Protein AF-D6X7P9-F1 (afdb_monomer)

Secondary structure (DSSP, 8-state):
-EE-TT----TT-EEEEEEEEEEEEEEEEE-SSSEEEEEEEEEEEEEE-TTPPTT----EEEEEEEEEEPPPTTPPP--EEEEEEEEEEEEEEEEE---

Mean predicted aligned error: 4.42 Å

Structure (mmCIF, N/CA/C/O backbone):
data_AF-D6X7P9-F1
#
_entry.id   AF-D6X7P9-F1
#
loop_
_atom_site.group_PDB
_atom_site.id
_atom_site.type_symbol
_atom_site.label_atom_id
_atom_site.label_alt_id
_atom_site.label_comp_id
_atom_site.label_asym_id
_atom_site.label_entity_id
_atom_site.label_seq_id
_atom_site.pdbx_PDB_ins_code
_atom_site.Cartn_x
_atom_site.Cartn_y
_atom_site.Cartn_z
_atom_site.occupancy
_atom_site.B_iso_or_equiv
_atom_site.auth_seq_id
_atom_site.auth_comp_id
_atom_site.auth_asym_id
_atom_site.auth_atom_id
_atom_site.pdbx_PDB_model_num
ATOM 1 N N . THR A 1 1 ? -4.181 -4.318 -12.748 1.00 93.31 1 THR A N 1
ATOM 2 C CA . THR A 1 1 ? -4.628 -3.560 -11.565 1.00 93.31 1 THR A CA 1
ATOM 3 C C . THR A 1 1 ? -4.983 -4.533 -10.470 1.00 93.31 1 THR A C 1
ATOM 5 O O . THR A 1 1 ? -5.604 -5.541 -10.779 1.00 93.31 1 THR A O 1
ATOM 8 N N . LEU A 1 2 ? -4.571 -4.247 -9.240 1.00 96.06 2 LEU A N 1
ATOM 9 C CA . LEU A 1 2 ? -4.952 -4.957 -8.025 1.00 96.06 2 LEU A CA 1
ATOM 10 C C . LEU A 1 2 ? -5.892 -4.048 -7.227 1.00 96.06 2 LEU A C 1
ATOM 12 O O . LEU A 1 2 ? -5.461 -3.028 -6.696 1.00 96.06 2 LEU A O 1
ATOM 16 N N . ASP A 1 3 ? -7.175 -4.385 -7.190 1.00 96.56 3 ASP A N 1
ATOM 17 C CA . ASP A 1 3 ? -8.178 -3.595 -6.477 1.00 96.56 3 ASP A CA 1
ATOM 18 C C . ASP A 1 3 ? -8.494 -4.250 -5.128 1.00 96.56 3 ASP A C 1
ATOM 20 O O . ASP A 1 3 ? -9.040 -5.351 -5.081 1.00 96.56 3 ASP A O 1
ATOM 24 N N . LEU A 1 4 ? -8.099 -3.588 -4.040 1.00 96.12 4 LEU A N 1
ATOM 25 C CA . LEU A 1 4 ? -8.350 -3.990 -2.654 1.00 96.12 4 LEU A CA 1
ATOM 26 C C . LEU A 1 4 ? -9.306 -3.007 -1.961 1.00 96.12 4 LEU A C 1
ATOM 28 O O . LEU A 1 4 ? -9.401 -3.010 -0.738 1.00 96.12 4 LEU A O 1
ATOM 32 N N . SER A 1 5 ? -10.009 -2.153 -2.713 1.00 93.94 5 SER A N 1
ATOM 33 C CA . SER A 1 5 ? -10.904 -1.125 -2.158 1.00 93.94 5 SER A CA 1
ATOM 34 C C . SER A 1 5 ? -12.042 -1.694 -1.307 1.00 93.94 5 SER A C 1
ATOM 36 O O . SER A 1 5 ? -12.493 -1.039 -0.371 1.00 93.94 5 SER A O 1
ATOM 38 N N . THR A 1 6 ? -12.481 -2.914 -1.620 1.00 92.19 6 THR A N 1
ATOM 39 C CA . THR A 1 6 ? -13.571 -3.632 -0.940 1.00 92.19 6 THR A CA 1
ATOM 40 C C . THR A 1 6 ? -13.074 -4.697 0.036 1.00 92.19 6 THR A C 1
ATOM 42 O O . THR A 1 6 ? -13.878 -5.448 0.586 1.00 92.19 6 THR A O 1
ATOM 45 N N . LEU A 1 7 ? -11.755 -4.792 0.243 1.00 93.44 7 LEU A N 1
ATOM 46 C CA . LEU A 1 7 ? -11.180 -5.733 1.193 1.00 93.44 7 LEU A CA 1
ATOM 47 C C . LEU A 1 7 ? -11.474 -5.258 2.617 1.00 93.44 7 LEU A C 1
ATOM 49 O O . LEU A 1 7 ? -10.894 -4.276 3.079 1.00 93.44 7 LEU A O 1
ATOM 53 N N . ASP A 1 8 ? -12.333 -5.999 3.307 1.00 91.62 8 ASP A N 1
ATOM 54 C CA . ASP A 1 8 ? -12.584 -5.818 4.731 1.00 91.62 8 ASP A CA 1
ATOM 55 C C . ASP A 1 8 ? -11.472 -6.499 5.538 1.00 91.62 8 ASP A C 1
ATOM 57 O O . ASP A 1 8 ? -11.153 -7.674 5.322 1.00 91.62 8 ASP A O 1
ATOM 61 N N . VAL A 1 9 ? -10.842 -5.742 6.435 1.00 94.06 9 VAL A N 1
ATOM 62 C CA . VAL A 1 9 ? -9.837 -6.264 7.363 1.00 94.06 9 VAL A CA 1
ATOM 63 C C . VAL A 1 9 ? -10.342 -5.993 8.776 1.00 94.06 9 VAL A C 1
ATOM 65 O O . VAL A 1 9 ? -10.278 -4.841 9.217 1.00 94.06 9 VAL A O 1
ATOM 68 N N . PRO A 1 10 ? -10.818 -7.016 9.507 1.00 92.56 10 PRO A N 1
ATOM 69 C CA . PRO A 1 10 ? -11.391 -6.811 10.828 1.00 92.56 10 PRO A CA 1
ATOM 70 C C . PRO A 1 10 ? -10.403 -6.166 11.813 1.00 92.56 10 PRO A C 1
ATOM 72 O O . PRO A 1 10 ? -9.189 -6.403 11.732 1.00 92.56 10 PRO A O 1
ATOM 75 N N . PRO A 1 11 ? -10.885 -5.362 12.778 1.00 92.19 11 PRO A N 1
ATOM 76 C CA . PRO A 1 11 ? -10.036 -4.778 13.808 1.00 92.19 11 PRO A CA 1
ATOM 77 C C . PRO A 1 11 ? -9.226 -5.843 14.557 1.00 92.19 11 PRO A C 1
ATOM 79 O O . PRO A 1 11 ? -9.773 -6.816 15.067 1.00 92.19 11 PRO A O 1
ATOM 82 N N . GLY A 1 12 ? -7.912 -5.637 14.652 1.00 93.44 12 GLY A N 1
ATOM 83 C CA . GLY A 1 12 ? -6.993 -6.578 15.304 1.00 93.44 12 GLY A CA 1
ATOM 84 C C . GLY A 1 12 ? -6.492 -7.715 14.408 1.00 93.44 12 GLY A C 1
ATOM 85 O O . GLY A 1 12 ? -5.575 -8.428 14.814 1.00 93.44 12 GLY A O 1
ATOM 86 N N . GLU A 1 13 ? -7.017 -7.853 13.190 1.00 95.88 13 GLU A N 1
ATOM 87 C CA . GLU A 1 13 ? -6.552 -8.842 12.218 1.00 95.88 13 GLU A CA 1
ATOM 88 C C . GLU A 1 13 ? -5.537 -8.266 11.226 1.00 95.88 13 GLU A C 1
ATOM 90 O O . GLU A 1 13 ? -5.383 -7.048 11.065 1.00 95.88 13 GLU A O 1
ATOM 95 N N . ALA A 1 14 ? -4.821 -9.174 10.556 1.00 96.31 14 ALA A N 1
ATOM 96 C CA . ALA A 1 14 ? -3.898 -8.833 9.489 1.00 96.31 14 ALA A CA 1
ATOM 97 C C . ALA A 1 14 ? -4.088 -9.737 8.268 1.00 96.31 14 ALA A C 1
ATOM 99 O O . ALA A 1 14 ? -4.043 -10.961 8.380 1.00 96.31 14 ALA A O 1
ATOM 100 N N . VAL A 1 15 ? -4.224 -9.125 7.092 1.00 97.25 15 VAL A N 1
ATOM 101 C CA . VAL A 1 15 ? -4.300 -9.820 5.799 1.00 97.25 15 VAL A CA 1
ATOM 102 C C . VAL A 1 15 ? -3.021 -9.549 5.022 1.00 97.25 15 VAL A C 1
ATOM 104 O O . VAL A 1 15 ? -2.541 -8.420 4.997 1.00 97.25 15 VAL A O 1
ATOM 107 N N . SER A 1 16 ? -2.452 -10.581 4.399 1.00 97.62 16 SER A N 1
ATOM 108 C CA . SER A 1 16 ? -1.235 -10.459 3.589 1.00 97.62 16 SER A CA 1
ATOM 109 C C . SER A 1 16 ? -1.533 -10.683 2.112 1.00 97.62 16 SER A C 1
ATOM 111 O O . SER A 1 16 ? -2.102 -11.709 1.748 1.00 97.62 16 SER A O 1
ATOM 113 N N . THR A 1 17 ? -1.087 -9.755 1.268 1.00 97.19 17 THR A N 1
ATOM 114 C CA . THR A 1 17 ? -1.276 -9.790 -0.185 1.00 97.19 17 THR A CA 1
ATOM 115 C C . THR A 1 17 ? 0.055 -9.551 -0.886 1.00 97.19 17 THR A C 1
ATOM 117 O O . THR A 1 17 ? 0.805 -8.645 -0.521 1.00 97.19 17 THR A O 1
ATOM 120 N N . ARG A 1 18 ? 0.338 -10.349 -1.920 1.00 97.31 18 ARG A N 1
ATOM 121 C CA . ARG A 1 18 ? 1.519 -10.200 -2.777 1.00 97.31 18 ARG A CA 1
ATOM 122 C C . ARG A 1 18 ? 1.099 -10.096 -4.238 1.00 97.31 18 ARG A C 1
ATOM 124 O O . ARG A 1 18 ? 0.241 -10.859 -4.678 1.00 97.31 18 ARG A O 1
ATOM 131 N N . ALA A 1 19 ? 1.726 -9.189 -4.979 1.00 96.62 19 ALA A N 1
ATOM 132 C CA . ALA A 1 19 ? 1.590 -9.089 -6.426 1.00 96.62 19 ALA A CA 1
ATOM 133 C C . ALA A 1 19 ? 2.953 -8.854 -7.080 1.00 96.62 19 ALA A C 1
ATOM 135 O O . ALA A 1 19 ? 3.732 -8.025 -6.616 1.00 96.62 19 ALA A O 1
ATOM 136 N N . GLU A 1 20 ? 3.207 -9.571 -8.171 1.00 96.00 20 GLU A N 1
ATOM 137 C CA . GLU A 1 20 ? 4.474 -9.543 -8.894 1.00 96.00 20 GLU A CA 1
ATOM 138 C C . GLU A 1 20 ? 4.204 -9.435 -10.397 1.00 96.00 20 GLU A C 1
ATOM 140 O O . GLU A 1 20 ? 3.361 -10.161 -10.933 1.00 96.00 20 GLU A O 1
ATOM 145 N N . ILE A 1 21 ? 4.900 -8.524 -11.079 1.00 95.62 21 ILE A N 1
ATOM 146 C CA . ILE A 1 21 ? 4.884 -8.423 -12.543 1.00 95.62 21 ILE A CA 1
ATOM 147 C C . ILE A 1 21 ? 6.304 -8.257 -13.096 1.00 95.62 21 ILE A C 1
ATOM 149 O O . ILE A 1 21 ? 7.128 -7.526 -12.554 1.00 95.62 21 ILE A O 1
ATOM 153 N N . GLY A 1 22 ? 6.594 -8.906 -14.226 1.00 93.44 22 GLY A N 1
ATOM 154 C CA . GLY A 1 22 ? 7.918 -8.813 -14.853 1.00 93.44 22 GLY A CA 1
ATOM 155 C C . GLY A 1 22 ? 8.185 -7.444 -15.485 1.00 93.44 22 GLY A C 1
ATOM 156 O O . GLY A 1 22 ? 9.244 -6.855 -15.281 1.00 93.44 22 GLY A O 1
ATOM 157 N N . ALA A 1 23 ? 7.216 -6.916 -16.235 1.00 94.19 23 ALA A N 1
ATOM 158 C CA . ALA A 1 23 ? 7.314 -5.595 -16.840 1.00 94.19 23 ALA A CA 1
ATOM 159 C C . ALA A 1 23 ? 5.941 -4.932 -16.999 1.00 94.19 23 ALA A C 1
ATOM 161 O O . ALA A 1 23 ? 4.942 -5.612 -17.242 1.00 94.19 23 ALA A O 1
ATOM 162 N N . GLY A 1 24 ? 5.905 -3.602 -16.909 1.00 93.88 24 GLY A N 1
ATOM 163 C CA . GLY A 1 24 ? 4.712 -2.792 -17.156 1.00 93.88 24 GLY A CA 1
ATOM 164 C C . GLY A 1 24 ? 4.291 -1.950 -15.956 1.00 93.88 24 GLY A C 1
ATOM 165 O O . GLY A 1 24 ? 5.121 -1.469 -15.190 1.00 93.88 24 GLY A O 1
ATOM 166 N N . GLN A 1 25 ? 2.984 -1.729 -15.820 1.00 94.88 25 GLN A N 1
ATOM 167 C CA . GLN A 1 25 ? 2.429 -0.869 -14.779 1.00 94.88 25 GLN A CA 1
ATOM 168 C C . GLN A 1 25 ? 1.550 -1.665 -13.814 1.00 94.88 25 GLN A C 1
ATOM 170 O O . GLN A 1 25 ? 0.533 -2.241 -14.212 1.00 94.88 25 GLN A O 1
ATOM 175 N N . LEU A 1 26 ? 1.900 -1.624 -12.529 1.00 95.94 26 LEU A N 1
ATOM 176 C CA . LEU A 1 26 ? 1.084 -2.153 -11.446 1.00 95.94 26 LEU A CA 1
ATOM 177 C C . LEU A 1 26 ? 0.332 -1.014 -10.759 1.00 95.94 26 LEU A C 1
ATOM 179 O O . LEU A 1 26 ? 0.914 -0.218 -10.030 1.00 95.94 26 LEU A O 1
ATOM 183 N N . LYS A 1 27 ? -0.981 -0.954 -10.986 1.00 96.19 27 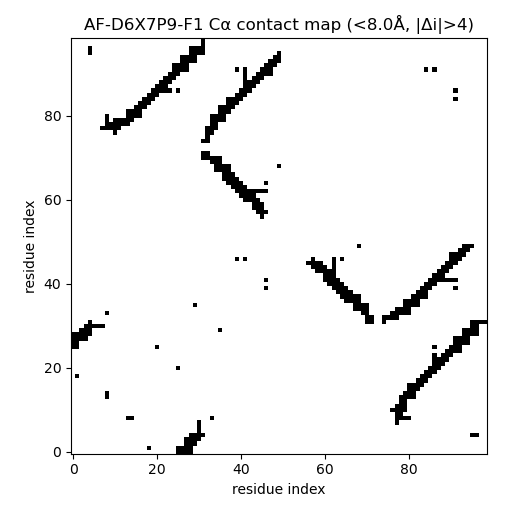LYS A N 1
ATOM 184 C CA . LYS A 1 27 ? -1.891 -0.062 -10.257 1.00 96.19 27 LYS A CA 1
ATOM 185 C C . LYS A 1 27 ? -2.522 -0.807 -9.093 1.00 96.19 27 LYS A C 1
ATOM 187 O O . LYS A 1 27 ? -3.075 -1.887 -9.323 1.00 96.19 27 LYS A O 1
ATOM 192 N N . VAL A 1 28 ? -2.477 -0.227 -7.901 1.00 96.88 28 VAL A N 1
ATOM 193 C CA . VAL A 1 28 ? -3.056 -0.790 -6.680 1.00 96.88 28 VAL A CA 1
ATOM 194 C C . VAL A 1 28 ? -3.997 0.211 -6.031 1.00 96.88 28 VAL A C 1
ATOM 196 O O . VAL A 1 28 ? -3.614 1.358 -5.816 1.00 96.88 28 VAL A O 1
ATOM 199 N N . VAL A 1 29 ? -5.203 -0.237 -5.688 1.00 96.69 29 VAL A N 1
ATOM 200 C CA . VAL A 1 29 ? -6.174 0.551 -4.920 1.00 96.69 29 VAL A CA 1
ATOM 201 C C . VAL A 1 29 ? -6.284 -0.050 -3.526 1.00 96.69 29 VAL A C 1
ATOM 203 O O . VAL A 1 29 ? -6.678 -1.203 -3.383 1.00 96.69 29 VAL A O 1
ATOM 206 N N . LEU A 1 30 ? -5.893 0.708 -2.504 1.00 95.19 30 LEU A N 1
ATOM 207 C CA . LEU A 1 30 ? -5.899 0.272 -1.107 1.00 95.19 30 LEU A CA 1
ATOM 208 C C . LEU A 1 30 ? -7.300 0.345 -0.477 1.00 95.19 30 LEU A C 1
ATOM 210 O O . LEU A 1 30 ? -8.093 1.206 -0.883 1.00 95.19 30 LEU A O 1
ATOM 214 N N . PRO A 1 31 ? -7.558 -0.454 0.580 1.00 93.88 31 PRO A N 1
ATOM 215 C CA . PRO A 1 31 ? -8.727 -0.272 1.431 1.00 93.88 31 PRO A CA 1
ATOM 216 C C . PRO A 1 31 ? -8.766 1.144 2.017 1.00 93.88 31 PRO A C 1
ATOM 218 O O . PRO A 1 31 ? -7.724 1.759 2.297 1.00 93.88 31 PRO A O 1
ATOM 221 N N . LYS A 1 32 ? -9.983 1.658 2.202 1.00 91.25 32 LYS A N 1
ATOM 222 C CA . LYS A 1 32 ? -10.240 3.032 2.658 1.00 91.25 32 LYS A CA 1
ATOM 223 C C . LYS A 1 32 ? -9.798 3.280 4.106 1.00 91.25 32 LYS A C 1
ATOM 225 O O . LYS A 1 32 ? -9.327 4.367 4.423 1.00 91.25 32 LYS A O 1
ATOM 230 N N . ASP A 1 33 ? -9.933 2.275 4.960 1.00 91.38 33 ASP A N 1
ATOM 231 C CA . ASP A 1 33 ? -9.938 2.344 6.427 1.00 91.38 33 ASP A CA 1
ATOM 232 C C . ASP A 1 33 ? -8.836 1.502 7.082 1.00 91.38 33 ASP A C 1
ATOM 234 O O . ASP A 1 33 ? -8.439 1.767 8.217 1.00 91.38 33 ASP A O 1
ATOM 238 N N . ALA A 1 34 ? -8.279 0.525 6.364 1.00 94.31 34 ALA A N 1
ATOM 239 C CA . ALA A 1 34 ? -7.192 -0.298 6.878 1.00 94.31 34 ALA A CA 1
ATOM 240 C C . ALA A 1 34 ? -5.852 0.456 6.964 1.00 94.31 34 ALA A C 1
ATOM 242 O O . ALA A 1 34 ? -5.464 1.247 6.088 1.00 94.31 34 ALA A O 1
ATOM 243 N N . THR A 1 35 ? -5.079 0.119 8.000 1.00 95.38 35 THR A N 1
ATOM 244 C CA . THR A 1 35 ? -3.651 0.458 8.056 1.00 95.38 35 THR A CA 1
ATOM 245 C C . THR A 1 35 ? -2.908 -0.404 7.046 1.00 95.38 35 THR A C 1
ATOM 247 O O . THR A 1 35 ? -3.041 -1.624 7.072 1.00 95.38 35 THR A O 1
ATOM 250 N N . VAL A 1 36 ? -2.090 0.194 6.178 1.00 96.38 36 VAL A N 1
ATOM 251 C CA . VAL A 1 36 ? -1.338 -0.571 5.172 1.00 96.38 36 VAL A CA 1
ATOM 252 C C . VAL A 1 36 ? 0.148 -0.550 5.488 1.00 96.38 36 VAL A C 1
ATOM 254 O O . VAL A 1 36 ? 0.758 0.513 5.559 1.00 96.38 36 VAL A O 1
ATOM 257 N N . LYS A 1 37 ? 0.744 -1.729 5.656 1.00 96.94 37 LYS A N 1
ATOM 258 C CA . LYS A 1 37 ? 2.193 -1.934 5.674 1.00 96.94 37 LYS A CA 1
ATOM 259 C C . LYS A 1 37 ? 2.625 -2.315 4.265 1.00 96.94 37 LYS A C 1
ATOM 261 O O . LYS A 1 37 ? 2.400 -3.446 3.844 1.00 96.94 37 LYS A O 1
ATOM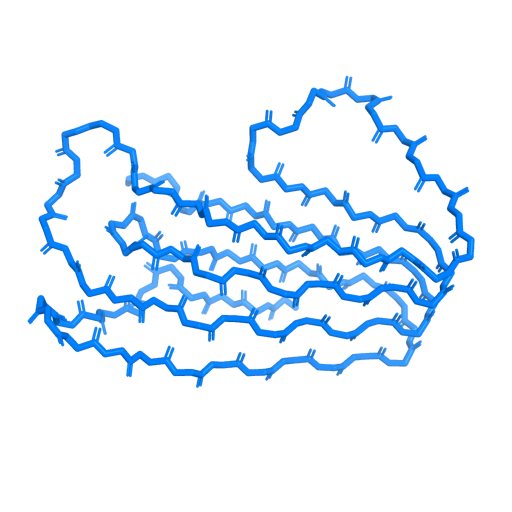 266 N N . LEU A 1 38 ? 3.188 -1.354 3.544 1.00 96.56 38 LEU A N 1
ATOM 267 C CA . LEU A 1 38 ? 3.604 -1.501 2.159 1.00 96.56 38 LEU A CA 1
ATOM 268 C C . LEU A 1 38 ? 5.103 -1.778 2.064 1.00 96.56 38 LEU A C 1
ATOM 270 O O . LEU A 1 38 ? 5.908 -1.079 2.682 1.00 96.56 38 LEU A O 1
ATOM 274 N N . ASP A 1 39 ? 5.434 -2.760 1.238 1.00 95.38 39 ASP A N 1
ATOM 275 C CA . ASP A 1 39 ? 6.771 -3.121 0.787 1.00 95.38 39 ASP A CA 1
ATOM 276 C C . ASP A 1 39 ? 6.745 -3.179 -0.748 1.00 95.38 39 ASP A C 1
ATOM 278 O O . ASP A 1 39 ? 6.125 -4.076 -1.322 1.00 95.38 39 ASP A O 1
ATOM 282 N N . ALA A 1 40 ? 7.303 -2.167 -1.412 1.00 94.00 40 ALA A N 1
ATOM 283 C CA . ALA A 1 40 ? 7.303 -2.057 -2.868 1.00 94.00 40 ALA A CA 1
ATOM 284 C C . ALA A 1 40 ? 8.732 -2.082 -3.416 1.00 94.00 40 ALA A C 1
ATOM 286 O O . ALA A 1 40 ? 9.541 -1.226 -3.060 1.00 94.00 40 ALA A O 1
ATOM 287 N N . GLU A 1 41 ? 8.997 -3.027 -4.315 1.00 91.88 41 GLU A N 1
ATOM 288 C CA . GLU A 1 41 ? 10.265 -3.194 -5.015 1.00 91.88 41 GLU A CA 1
ATOM 289 C C . GLU A 1 41 ? 10.068 -2.982 -6.520 1.00 91.88 41 GLU A C 1
ATOM 291 O O . GLU A 1 41 ? 9.187 -3.584 -7.145 1.00 91.88 41 GLU A O 1
ATOM 296 N N . VAL A 1 42 ? 10.901 -2.124 -7.110 1.00 91.94 42 VAL A N 1
ATOM 297 C CA . VAL A 1 42 ? 10.981 -1.933 -8.559 1.00 91.94 42 VAL A CA 1
ATOM 298 C C . VAL A 1 42 ? 12.427 -2.077 -9.011 1.00 91.94 42 VAL A C 1
ATOM 300 O O . VAL A 1 42 ? 13.295 -1.308 -8.602 1.00 91.94 42 VAL A O 1
ATOM 303 N N . GLY A 1 43 ? 12.691 -3.049 -9.886 1.00 89.38 43 GLY A N 1
ATOM 304 C CA . GLY A 1 43 ? 14.033 -3.306 -10.406 1.00 89.38 43 GLY A CA 1
ATOM 305 C C . GLY A 1 43 ? 14.574 -2.123 -11.207 1.00 89.38 43 GLY A C 1
ATOM 306 O O . GLY A 1 43 ? 15.677 -1.654 -10.943 1.00 89.38 43 GLY A O 1
ATOM 307 N N . VAL A 1 44 ? 13.796 -1.605 -12.159 1.00 90.25 44 VAL A N 1
ATOM 308 C CA . VAL A 1 44 ? 14.082 -0.341 -12.856 1.00 90.25 44 VAL A CA 1
ATOM 309 C C . VAL A 1 44 ? 12.786 0.421 -13.094 1.00 90.25 44 VAL A C 1
ATOM 311 O O . VAL A 1 44 ? 11.901 -0.071 -13.799 1.00 90.25 44 VAL A O 1
ATOM 314 N N . GLY A 1 45 ? 12.699 1.640 -12.561 1.00 89.06 45 GLY A N 1
ATOM 315 C CA . GLY A 1 45 ? 11.581 2.541 -12.821 1.00 89.06 45 GLY A CA 1
ATOM 316 C C . GLY A 1 45 ? 11.173 3.362 -11.606 1.00 89.06 45 GLY A C 1
ATOM 317 O O . GLY A 1 45 ? 12.044 3.889 -10.924 1.00 89.06 45 GLY A O 1
ATOM 318 N N . ASP A 1 46 ? 9.867 3.510 -11.383 1.00 87.31 46 ASP A N 1
ATOM 319 C CA . ASP A 1 46 ? 9.300 4.518 -10.474 1.00 87.31 46 ASP A CA 1
ATOM 320 C C . ASP A 1 46 ? 8.217 3.938 -9.545 1.00 87.31 46 ASP A C 1
ATOM 322 O O . ASP A 1 46 ? 7.455 3.038 -9.925 1.00 87.31 46 ASP A O 1
ATOM 326 N N . VAL A 1 47 ? 8.131 4.473 -8.324 1.00 87.25 47 VAL A N 1
ATOM 327 C CA . VAL A 1 47 ? 7.139 4.091 -7.306 1.00 87.25 47 VAL A CA 1
ATOM 328 C C . VAL A 1 47 ? 6.409 5.338 -6.835 1.00 87.25 47 VAL A C 1
ATOM 330 O O . VAL A 1 47 ? 7.023 6.220 -6.246 1.00 87.25 47 VAL A O 1
ATOM 333 N N . ARG A 1 48 ? 5.085 5.370 -7.020 1.00 89.31 48 ARG A N 1
ATOM 334 C CA . ARG A 1 48 ? 4.224 6.461 -6.542 1.00 89.31 48 ARG A CA 1
ATOM 335 C C . ARG A 1 48 ? 3.293 5.989 -5.441 1.00 89.31 48 ARG A C 1
ATOM 337 O O . ARG A 1 48 ? 2.489 5.081 -5.669 1.00 89.31 48 ARG A O 1
ATOM 344 N N . LEU A 1 49 ? 3.384 6.615 -4.271 1.00 89.06 49 LEU A N 1
ATOM 345 C CA . LEU A 1 49 ? 2.588 6.290 -3.092 1.00 89.06 49 LEU A CA 1
ATOM 346 C C . LEU A 1 49 ? 1.573 7.394 -2.756 1.00 89.06 49 LEU A C 1
ATOM 348 O O . LEU A 1 49 ? 1.749 8.557 -3.130 1.00 89.06 49 LEU A O 1
ATOM 352 N N . PRO A 1 50 ? 0.506 7.069 -2.001 1.00 85.62 50 PRO A N 1
ATOM 353 C CA . PRO A 1 50 ? -0.428 8.073 -1.521 1.00 85.62 50 PRO A CA 1
ATOM 354 C C . PRO A 1 50 ? 0.283 9.100 -0.635 1.00 85.62 50 PRO A C 1
ATOM 356 O O . PRO A 1 50 ? 0.902 8.741 0.367 1.00 85.62 50 PRO A O 1
ATOM 359 N N . GLY A 1 51 ? 0.134 10.379 -0.977 1.00 81.69 51 GLY A N 1
ATOM 360 C CA . GLY A 1 51 ? 0.738 11.489 -0.238 1.00 81.69 51 GLY A CA 1
ATOM 361 C C . GLY A 1 51 ? 2.126 11.905 -0.728 1.00 81.69 51 GLY A C 1
ATOM 362 O O . GLY A 1 51 ? 2.645 12.895 -0.215 1.00 81.69 51 GLY A O 1
ATOM 363 N N . ASP A 1 52 ? 2.701 11.216 -1.719 1.00 82.19 52 ASP A N 1
ATOM 364 C CA . ASP A 1 52 ? 3.899 11.706 -2.403 1.00 82.19 52 ASP A CA 1
ATOM 365 C C . ASP A 1 52 ? 3.579 12.991 -3.183 1.00 82.19 52 ASP A C 1
ATOM 367 O O . ASP A 1 52 ? 2.473 13.182 -3.705 1.00 82.19 52 ASP A O 1
ATOM 371 N N . THR A 1 53 ? 4.549 13.903 -3.254 1.00 71.50 53 THR A N 1
ATOM 372 C CA . THR A 1 53 ? 4.397 15.147 -4.011 1.00 71.50 53 THR A CA 1
ATOM 373 C C . THR A 1 53 ? 4.274 14.859 -5.509 1.00 71.50 53 THR A C 1
ATOM 375 O O . THR A 1 53 ? 5.074 14.094 -6.052 1.00 71.50 53 THR A O 1
ATOM 378 N N . PRO A 1 54 ? 3.318 15.490 -6.219 1.00 61.38 54 PRO A N 1
ATOM 379 C CA . PRO A 1 54 ? 3.251 15.372 -7.670 1.00 61.38 54 PRO A CA 1
ATOM 380 C C . PRO A 1 54 ? 4.573 15.859 -8.286 1.00 61.38 54 PRO A C 1
ATOM 382 O O . PRO A 1 54 ? 5.077 16.910 -7.898 1.00 61.38 54 PRO A O 1
ATOM 385 N N . ASN A 1 55 ? 5.111 15.093 -9.243 1.00 58.88 55 ASN A N 1
ATOM 386 C CA . ASN A 1 55 ? 6.436 15.246 -9.872 1.00 58.88 55 ASN A CA 1
ATOM 387 C C . ASN A 1 55 ? 7.671 14.822 -9.051 1.00 58.88 55 ASN A C 1
ATOM 389 O O . ASN A 1 55 ? 8.785 15.111 -9.487 1.00 58.88 55 ASN A O 1
ATOM 393 N N . ASP A 1 56 ? 7.523 14.082 -7.950 1.00 62.38 56 ASP A N 1
ATOM 394 C CA . ASP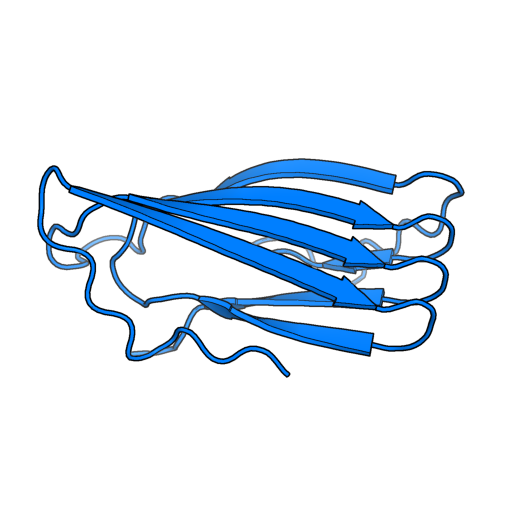 A 1 56 ? 8.654 13.331 -7.379 1.00 62.38 56 ASP A CA 1
ATOM 395 C C . ASP A 1 56 ? 8.928 12.090 -8.249 1.00 62.38 56 ASP A C 1
ATOM 397 O O . ASP A 1 56 ? 8.468 10.991 -7.960 1.00 62.38 56 ASP A O 1
ATOM 401 N N . ILE A 1 57 ? 9.547 12.305 -9.415 1.00 60.91 57 ILE A N 1
ATOM 402 C CA . ILE A 1 57 ? 9.941 11.235 -10.337 1.00 60.91 57 ILE A CA 1
ATOM 403 C C . ILE A 1 57 ? 11.350 10.803 -9.948 1.00 60.91 57 ILE A C 1
ATOM 405 O O . ILE A 1 57 ? 12.327 11.460 -10.310 1.00 60.91 57 ILE A O 1
ATOM 409 N N . ASP A 1 58 ? 11.438 9.688 -9.233 1.00 63.72 58 ASP A N 1
ATOM 410 C CA . ASP A 1 58 ? 12.700 9.103 -8.794 1.00 63.72 58 ASP A CA 1
ATOM 411 C C . ASP A 1 58 ? 12.935 7.805 -9.572 1.00 63.72 58 ASP A C 1
ATOM 413 O O . ASP A 1 58 ? 12.609 6.701 -9.129 1.00 63.72 58 ASP A O 1
ATOM 417 N N . VAL A 1 59 ? 13.428 7.955 -10.806 1.00 69.12 59 VAL A N 1
ATOM 418 C CA . VAL A 1 59 ? 13.743 6.817 -11.674 1.00 69.12 59 VAL A CA 1
ATOM 419 C C . VAL A 1 59 ? 15.144 6.332 -1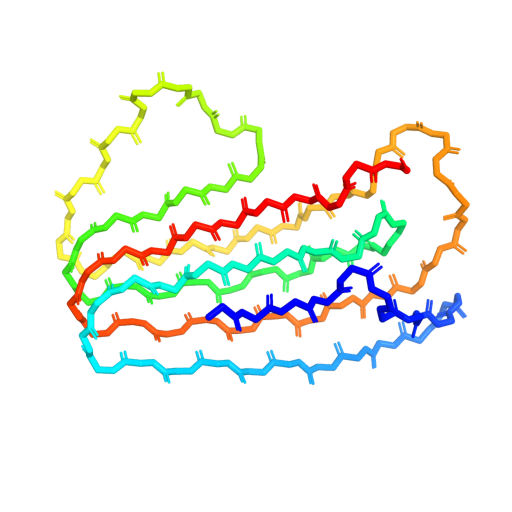1.345 1.00 69.12 59 VAL A C 1
ATOM 421 O O . VAL A 1 59 ? 16.138 6.954 -11.724 1.00 69.12 59 VAL A O 1
ATOM 424 N N . GLY A 1 60 ? 15.208 5.187 -10.675 1.00 69.50 60 GLY A N 1
ATOM 425 C CA . GLY A 1 60 ? 16.455 4.570 -10.249 1.00 69.50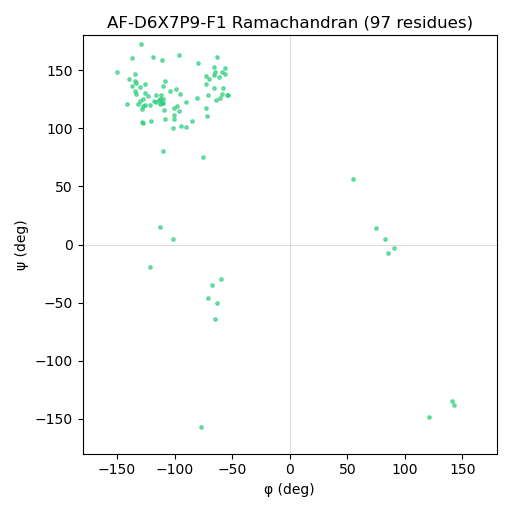 60 GLY A CA 1
ATOM 426 C C . GLY A 1 60 ? 16.474 3.061 -10.491 1.00 69.50 60 GLY A C 1
ATOM 427 O O . GLY A 1 60 ? 15.423 2.436 -10.667 1.00 69.50 60 GLY A O 1
ATOM 428 N N . PRO A 1 61 ? 17.670 2.453 -10.528 1.00 75.44 61 PRO A N 1
ATOM 429 C CA . PRO A 1 61 ? 17.797 1.016 -10.351 1.00 75.44 61 PRO A CA 1
ATOM 430 C C . PRO A 1 61 ? 17.489 0.639 -8.892 1.00 75.44 61 PRO A C 1
ATOM 432 O O . PRO A 1 61 ? 17.904 1.341 -7.974 1.00 75.44 61 PRO A O 1
ATOM 435 N N . SER A 1 62 ? 16.823 -0.498 -8.688 1.00 76.06 62 SER A N 1
ATOM 436 C CA . SER A 1 62 ? 16.559 -1.109 -7.378 1.00 76.06 62 SER A CA 1
ATOM 437 C C . SER A 1 62 ? 15.858 -0.176 -6.382 1.00 76.06 62 SER A C 1
ATOM 439 O O . SER A 1 62 ? 16.347 0.044 -5.274 1.00 76.06 62 SER A O 1
ATOM 441 N N . GLN A 1 63 ? 14.701 0.362 -6.763 1.00 80.94 63 GLN A N 1
ATOM 442 C CA . GLN A 1 63 ? 13.868 1.153 -5.859 1.00 80.94 63 GLN A CA 1
ATOM 443 C C . GLN A 1 63 ? 13.199 0.234 -4.819 1.00 80.94 63 GLN A C 1
ATOM 445 O O . GLN A 1 63 ? 12.386 -0.613 -5.181 1.00 80.94 63 GLN A O 1
ATOM 450 N N . ASP A 1 64 ? 13.503 0.433 -3.532 1.00 84.88 64 ASP A N 1
ATOM 451 C CA . ASP A 1 64 ? 12.816 -0.184 -2.381 1.00 84.88 64 ASP A CA 1
ATOM 452 C C . ASP A 1 64 ? 12.088 0.913 -1.592 1.00 84.88 64 ASP A C 1
ATOM 454 O O . ASP A 1 64 ? 12.683 1.913 -1.172 1.00 84.88 64 ASP A O 1
ATOM 458 N N . ARG A 1 65 ? 10.776 0.749 -1.402 1.00 86.69 65 ARG A N 1
ATOM 459 C CA . ARG A 1 65 ? 9.951 1.650 -0.592 1.00 86.69 65 ARG A CA 1
ATOM 460 C C . ARG A 1 65 ? 9.151 0.857 0.430 1.00 86.69 65 ARG A C 1
ATOM 462 O O . ARG A 1 65 ? 8.108 0.279 0.125 1.00 86.69 65 ARG A O 1
ATOM 469 N N . ARG A 1 66 ? 9.588 0.946 1.687 1.00 91.75 66 ARG A N 1
ATOM 470 C CA . ARG A 1 66 ? 8.837 0.480 2.857 1.00 91.75 66 ARG A CA 1
ATOM 471 C C . ARG A 1 66 ? 8.153 1.634 3.579 1.00 91.75 66 ARG A C 1
ATOM 473 O O . ARG A 1 66 ? 8.806 2.545 4.089 1.00 91.75 66 ARG A O 1
ATOM 480 N N . ARG A 1 67 ? 6.820 1.603 3.630 1.00 91.19 67 ARG A N 1
ATOM 481 C CA . ARG A 1 67 ? 5.990 2.644 4.259 1.00 91.19 67 ARG A CA 1
ATOM 482 C C . ARG A 1 67 ? 4.830 2.026 5.026 1.00 91.19 67 ARG A C 1
ATOM 484 O O . ARG A 1 67 ? 4.186 1.091 4.563 1.00 91.19 67 ARG A O 1
ATOM 491 N N . THR A 1 68 ? 4.509 2.623 6.168 1.00 94.44 68 THR A N 1
ATOM 492 C CA . THR A 1 68 ? 3.221 2.408 6.832 1.00 94.44 68 THR A CA 1
ATOM 493 C C . THR A 1 68 ? 2.299 3.559 6.457 1.00 94.44 68 THR A C 1
ATOM 495 O O . THR A 1 68 ? 2.610 4.713 6.746 1.00 94.44 68 THR A O 1
ATOM 498 N N . LEU A 1 69 ? 1.180 3.247 5.812 1.00 92.31 69 LEU A N 1
ATOM 499 C CA . LEU A 1 69 ? 0.170 4.203 5.378 1.00 92.31 69 LEU A CA 1
ATOM 500 C C . LEU A 1 69 ? -1.004 4.149 6.373 1.00 92.31 69 LEU A C 1
ATOM 502 O O . LEU A 1 69 ? -1.824 3.223 6.292 1.00 92.31 69 LEU A O 1
ATOM 506 N N . PRO A 1 70 ? -1.102 5.097 7.326 1.00 92.06 70 PRO A N 1
ATOM 507 C CA . PRO A 1 70 ? -2.227 5.144 8.260 1.00 92.06 70 PRO A CA 1
ATOM 508 C C . PRO A 1 70 ? -3.517 5.443 7.496 1.00 92.06 70 PRO A C 1
ATOM 510 O O . PRO A 1 70 ? -3.436 6.070 6.436 1.00 92.06 70 PRO A O 1
ATOM 513 N N . PRO A 1 71 ? -4.694 5.019 7.974 1.00 91.12 71 PRO A N 1
ATOM 514 C CA . PRO A 1 71 ? -5.947 5.391 7.334 1.00 91.12 71 PRO A CA 1
ATOM 515 C C . PRO A 1 71 ? -6.188 6.911 7.385 1.00 91.12 71 PRO A C 1
ATOM 517 O O . PRO A 1 71 ? -5.555 7.611 8.184 1.00 91.12 71 PRO A O 1
ATOM 520 N N . PRO A 1 72 ? -7.073 7.449 6.528 1.00 87.81 72 PRO A N 1
ATOM 521 C CA . PRO A 1 72 ? -7.473 8.851 6.577 1.00 87.81 72 PRO A CA 1
ATOM 522 C C . PRO A 1 72 ? -8.026 9.241 7.955 1.00 87.81 72 PRO A C 1
ATOM 524 O O . PRO A 1 72 ? -8.611 8.421 8.664 1.00 87.81 72 PRO A O 1
ATOM 527 N N . ALA A 1 73 ? -7.878 10.514 8.326 1.00 85.75 73 ALA A N 1
ATOM 528 C CA . ALA A 1 73 ? -8.442 11.022 9.573 1.00 85.75 73 ALA A CA 1
ATOM 529 C C . ALA A 1 73 ? -9.970 10.832 9.595 1.00 85.75 73 ALA A C 1
ATOM 531 O O . ALA A 1 73 ? -10.656 11.214 8.649 1.00 85.75 73 ALA A O 1
ATOM 532 N N . GLY A 1 74 ? -10.491 10.254 10.680 1.00 84.62 74 GLY A N 1
ATOM 533 C CA . GLY A 1 74 ? -11.923 9.980 10.838 1.00 84.62 74 GLY A CA 1
ATOM 534 C C . GLY A 1 74 ? -12.419 8.687 10.183 1.00 84.62 74 GLY A C 1
ATOM 535 O O . GLY A 1 74 ? -13.620 8.441 10.216 1.00 84.62 74 GLY A O 1
ATOM 536 N N . ALA A 1 75 ? -11.532 7.863 9.612 1.00 86.00 75 ALA A N 1
ATOM 537 C CA . ALA A 1 75 ? -11.894 6.527 9.150 1.00 86.00 75 ALA A CA 1
ATOM 538 C C . ALA A 1 75 ? -12.314 5.618 10.316 1.00 86.00 75 ALA A C 1
ATOM 540 O O . ALA A 1 75 ? -11.801 5.736 11.435 1.00 86.00 75 ALA A O 1
ATOM 541 N N . GLU A 1 76 ? -13.232 4.695 10.033 1.00 86.06 76 GLU A N 1
ATOM 542 C CA . GLU A 1 76 ? -13.604 3.643 10.975 1.00 86.06 76 GLU A CA 1
ATOM 543 C C . GLU A 1 76 ? -12.384 2.760 11.289 1.00 86.06 76 GLU A C 1
ATOM 545 O O . GLU A 1 76 ? -11.533 2.542 10.423 1.00 86.06 76 GLU A O 1
ATOM 550 N N . PR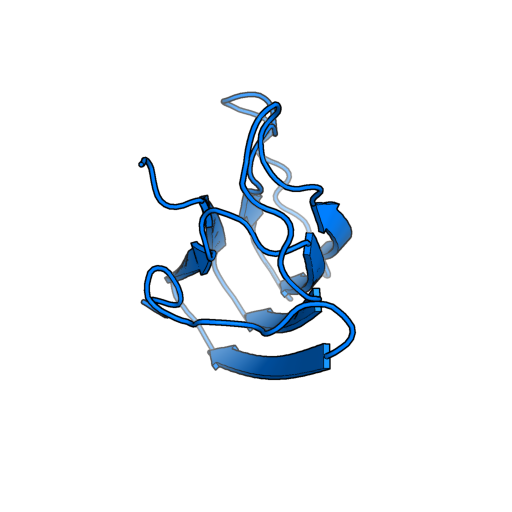O A 1 77 ? -12.243 2.274 12.533 1.00 79.00 77 PRO A N 1
ATOM 551 C CA . PRO A 1 77 ? -11.135 1.401 12.885 1.00 79.00 77 PRO A CA 1
ATOM 552 C C . PRO A 1 77 ? -11.226 0.081 12.110 1.00 79.00 77 PRO A C 1
ATOM 554 O O . PRO A 1 77 ? -12.213 -0.638 12.225 1.00 79.00 77 PRO A O 1
ATOM 557 N N . ALA A 1 78 ? -10.159 -0.253 11.386 1.00 91.25 78 ALA A N 1
ATOM 558 C CA . ALA A 1 78 ? -9.964 -1.525 10.695 1.00 91.25 78 ALA A CA 1
ATOM 559 C C . ALA A 1 78 ? -8.591 -2.128 11.044 1.00 91.25 78 ALA A C 1
ATOM 561 O O . ALA A 1 78 ? -7.768 -1.520 11.738 1.00 91.25 78 ALA A O 1
ATOM 562 N N . GLY A 1 79 ? -8.351 -3.357 10.595 1.00 95.38 79 GLY A N 1
ATOM 563 C CA . GLY A 1 79 ? -7.105 -4.085 10.809 1.00 95.38 79 GLY A CA 1
ATOM 564 C C . GLY A 1 79 ? -5.955 -3.631 9.905 1.00 95.38 79 GLY A C 1
ATOM 565 O O . GLY A 1 79 ? -5.892 -2.495 9.423 1.00 95.38 79 GLY A O 1
ATOM 566 N N . THR A 1 80 ? -4.985 -4.526 9.709 1.00 97.25 80 THR A N 1
ATOM 567 C CA . THR A 1 80 ? -3.761 -4.244 8.945 1.00 97.25 80 THR A CA 1
ATOM 568 C C . THR A 1 80 ? -3.695 -5.031 7.640 1.00 97.25 80 THR A C 1
ATOM 570 O O . THR A 1 80 ? -3.692 -6.257 7.640 1.00 97.25 80 THR A O 1
ATOM 573 N N . LEU A 1 81 ? -3.518 -4.342 6.520 1.00 97.06 81 LEU A N 1
ATOM 574 C CA . LEU A 1 81 ? -3.108 -4.960 5.263 1.00 97.06 81 LEU A CA 1
ATOM 575 C C . LEU A 1 81 ? -1.578 -4.954 5.168 1.00 97.06 81 LEU A C 1
ATOM 577 O O . LEU A 1 81 ? -0.951 -3.897 5.200 1.00 97.06 81 LEU A O 1
ATOM 581 N N . VAL A 1 82 ? -0.971 -6.125 5.018 1.00 98.00 82 VAL A N 1
ATOM 582 C CA . VAL A 1 82 ? 0.439 -6.288 4.654 1.00 98.00 82 VAL A CA 1
ATOM 583 C C . VAL A 1 82 ? 0.508 -6.498 3.148 1.00 98.00 82 VAL A C 1
ATOM 585 O O . VAL A 1 82 ? 0.003 -7.494 2.635 1.00 98.00 82 VAL A O 1
ATOM 588 N N . LEU A 1 83 ? 1.111 -5.556 2.431 1.00 97.75 83 LEU A N 1
ATOM 589 C CA . LEU A 1 83 ? 1.123 -5.534 0.975 1.00 97.75 83 LEU A CA 1
ATOM 590 C C . LEU A 1 83 ? 2.557 -5.568 0.446 1.00 97.75 83 LEU A C 1
ATOM 592 O O . LEU A 1 83 ? 3.327 -4.648 0.716 1.00 97.75 83 LEU A O 1
ATOM 596 N N . ARG A 1 84 ? 2.881 -6.602 -0.338 1.00 97.44 84 ARG A N 1
ATOM 597 C CA . ARG A 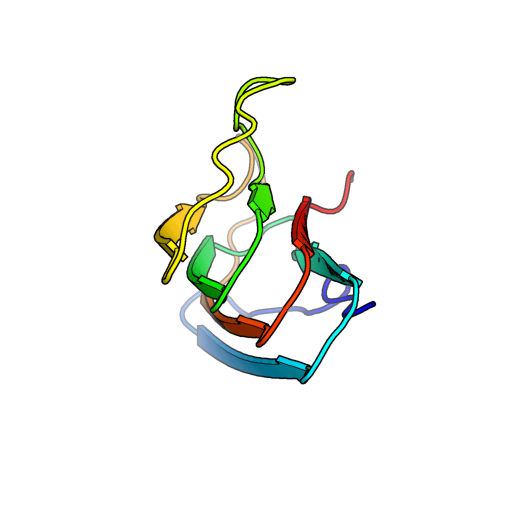1 84 ? 4.148 -6.716 -1.070 1.00 97.44 84 ARG A CA 1
ATOM 598 C C . ARG A 1 84 ? 3.927 -6.573 -2.572 1.00 97.44 84 ARG A C 1
ATOM 600 O O . ARG A 1 84 ? 3.124 -7.313 -3.143 1.00 97.44 84 ARG A O 1
ATOM 607 N N . LEU A 1 85 ? 4.645 -5.646 -3.195 1.00 96.81 85 LEU A N 1
ATOM 608 C CA . LEU A 1 85 ? 4.581 -5.360 -4.625 1.00 96.81 85 LEU A CA 1
ATOM 609 C C . LEU A 1 85 ? 5.972 -5.505 -5.236 1.00 96.81 85 LEU A C 1
ATOM 611 O O . LEU A 1 85 ? 6.906 -4.871 -4.760 1.00 96.81 85 LEU A O 1
ATOM 615 N N . GLU A 1 86 ? 6.092 -6.289 -6.300 1.00 95.31 86 GLU A N 1
ATOM 616 C CA . GLU A 1 86 ? 7.349 -6.488 -7.025 1.00 95.31 86 GLU A CA 1
ATOM 617 C C . GLU A 1 86 ? 7.137 -6.214 -8.519 1.00 95.31 86 GLU A C 1
ATOM 619 O O . GLU A 1 86 ? 6.244 -6.782 -9.157 1.00 95.31 86 GLU A O 1
ATOM 624 N N . VAL A 1 87 ? 7.947 -5.322 -9.088 1.00 95.62 87 VAL A N 1
ATOM 625 C CA . VAL A 1 87 ? 7.943 -5.006 -10.522 1.00 95.62 87 VAL A CA 1
ATOM 626 C C . VAL A 1 87 ? 9.363 -5.076 -11.058 1.00 95.62 87 VAL A C 1
ATOM 628 O O . VAL A 1 87 ? 10.236 -4.350 -10.600 1.00 95.62 87 VAL A O 1
ATOM 631 N N . GLY A 1 88 ? 9.609 -5.903 -12.074 1.00 93.12 88 GLY A N 1
ATOM 632 C CA . GLY A 1 88 ? 10.936 -5.978 -12.691 1.00 93.12 88 GLY A CA 1
ATOM 633 C C . GLY A 1 88 ? 11.325 -4.663 -13.375 1.00 93.12 88 GLY A C 1
ATOM 634 O O . GLY A 1 88 ? 12.269 -3.992 -12.963 1.00 93.12 88 GLY A O 1
ATOM 635 N N . ILE A 1 89 ? 10.583 -4.274 -14.414 1.00 92.94 89 ILE A N 1
ATOM 636 C CA . ILE A 1 89 ? 10.796 -3.015 -15.147 1.00 92.94 89 ILE A CA 1
ATOM 637 C C . ILE A 1 89 ? 9.468 -2.281 -15.321 1.00 92.94 89 ILE A C 1
ATOM 639 O O . ILE A 1 89 ? 8.553 -2.791 -15.970 1.00 92.94 89 ILE 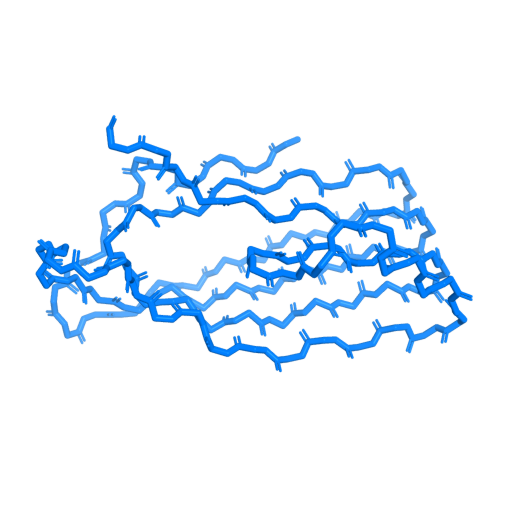A O 1
ATOM 643 N N . GLY A 1 90 ? 9.368 -1.056 -14.811 1.00 92.44 90 GLY A N 1
ATOM 64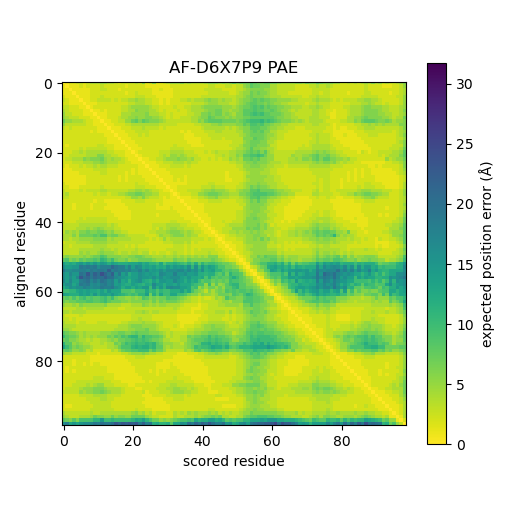4 C CA . GLY A 1 90 ? 8.208 -0.202 -15.042 1.00 92.44 90 GLY A CA 1
ATOM 645 C C . GLY A 1 90 ? 7.788 0.599 -13.821 1.00 92.44 90 GLY A C 1
ATOM 646 O O . GLY A 1 90 ? 8.611 1.251 -13.195 1.00 92.44 90 GLY A O 1
ATOM 647 N N . GLN A 1 91 ? 6.492 0.626 -13.526 1.00 91.50 91 GLN A N 1
ATOM 648 C CA . GLN A 1 91 ? 5.948 1.566 -12.547 1.00 91.50 91 GLN A CA 1
ATOM 649 C C . GLN A 1 91 ? 4.991 0.887 -11.572 1.00 91.50 91 GLN A C 1
ATOM 651 O O . GLN A 1 91 ? 4.115 0.119 -11.981 1.00 91.50 91 GLN A O 1
ATOM 656 N N . VAL A 1 92 ? 5.096 1.261 -10.299 1.00 93.75 92 VAL A N 1
ATOM 657 C CA . VAL A 1 92 ? 4.078 1.005 -9.279 1.00 93.75 92 VAL A CA 1
ATOM 658 C C . VAL A 1 92 ? 3.316 2.295 -8.989 1.00 93.75 92 VAL A C 1
ATOM 660 O O . VAL A 1 92 ? 3.904 3.355 -8.786 1.00 93.75 92 VAL A O 1
ATOM 663 N N . GLU A 1 93 ? 1.992 2.210 -8.964 1.00 93.88 93 GLU A N 1
ATOM 664 C CA . GLU A 1 93 ? 1.114 3.301 -8.553 1.00 93.88 93 GLU A CA 1
ATOM 665 C C . GLU A 1 93 ? 0.152 2.798 -7.492 1.00 93.88 93 GLU A C 1
ATOM 667 O O . GLU A 1 93 ? -0.667 1.915 -7.751 1.00 93.88 93 GLU A O 1
ATOM 672 N N . VAL A 1 94 ? 0.263 3.362 -6.297 1.00 94.62 94 VAL A N 1
ATOM 673 C CA . VAL A 1 94 ? -0.599 3.029 -5.174 1.00 94.62 94 VAL A CA 1
ATOM 674 C C . VAL A 1 94 ? -1.499 4.219 -4.896 1.00 94.62 94 VAL A C 1
ATOM 676 O O . VAL A 1 94 ? -1.038 5.319 -4.601 1.00 94.62 94 VAL A O 1
ATOM 679 N N . THR A 1 95 ? -2.802 3.987 -4.965 1.00 94.31 95 THR A N 1
ATOM 680 C CA . THR A 1 95 ? -3.830 4.944 -4.569 1.00 94.31 95 THR A CA 1
ATOM 681 C C . THR A 1 95 ? -4.649 4.358 -3.431 1.00 94.31 95 THR A C 1
ATOM 683 O O . THR A 1 95 ? -4.631 3.154 -3.176 1.00 94.31 95 THR A O 1
ATOM 686 N N . ARG A 1 96 ? -5.367 5.211 -2.707 1.00 91.50 96 ARG A N 1
ATOM 687 C CA . ARG A 1 96 ? -6.345 4.765 -1.716 1.00 91.50 96 ARG A CA 1
ATOM 688 C C . ARG A 1 96 ? -7.741 5.040 -2.251 1.00 91.50 96 ARG A C 1
ATOM 690 O O . ARG A 1 96 ? -7.945 6.078 -2.880 1.00 91.50 96 ARG A O 1
ATOM 697 N N . ALA A 1 97 ? -8.670 4.114 -2.019 1.00 87.94 97 ALA A N 1
ATOM 698 C CA . ALA A 1 97 ? -10.068 4.326 -2.362 1.00 87.94 97 ALA A CA 1
ATOM 699 C C . ALA A 1 97 ? -10.569 5.639 -1.738 1.00 87.94 97 ALA A C 1
ATOM 701 O O . ALA A 1 97 ? -10.379 5.881 -0.542 1.00 87.94 97 ALA A O 1
ATOM 702 N N . ALA A 1 98 ? -11.171 6.493 -2.565 1.00 71.62 98 ALA A N 1
ATOM 703 C CA . ALA A 1 98 ? -11.990 7.586 -2.070 1.00 71.62 98 ALA A CA 1
ATOM 704 C C . ALA A 1 98 ? -13.296 6.974 -1.550 1.00 71.62 98 ALA A C 1
ATOM 706 O O . ALA A 1 98 ? -13.810 6.040 -2.163 1.00 71.62 98 ALA A O 1
ATOM 707 N N . SER A 1 99 ? -13.750 7.471 -0.401 1.00 53.91 99 SER A N 1
ATOM 708 C CA . SER A 1 99 ? -15.015 7.134 0.269 1.00 53.91 99 SER A CA 1
ATOM 709 C C . SER A 1 99 ? -16.163 6.778 -0.671 1.00 53.91 99 SER A C 1
ATOM 711 O O . SER A 1 99 ? -16.415 7.608 -1.578 1.00 53.91 99 SER A O 1
#

pLDDT: mean 89.39, std 9.77, range [53.91, 98.0]

Organism: Streptomyces pristinaespiralis (strain ATCC 25486 / DSM 40338 / CBS 914.69 / JCM 4507 / KCC S-0507 / NBRC 13074 / NRRL 2958 / 5647) (NCBI:txid457429)

Sequence (99 aa):
TLDLSTLDVPPGEAVSTRAEIGAGQLKVVLPKDATVKLDAEVGVGDVRLPGDTPNDIDVGPSQDRRRTLPPPAGAEPAGTLVLRLEVGIGQVEVTRAAS

Solvent-accessible surface area (backbone atoms only — not comparable to full-atom values): 5425 Å² total; per-residue (Å²): 112,49,81,34,50,83,56,83,46,57,67,90,40,75,49,80,48,78,49,76,46,68,67,49,73,48,40,35,32,33,33,53,32,34,31,32,44,37,41,38,39,28,45,34,32,38,74,47,54,76,88,60,64,89,85,71,76,64,74,38,75,64,42,76,48,78,48,76,45,72,41,56,89,89,48,63,86,36,10,34,39,38,38,40,40,41,34,43,36,39,37,43,40,40,45,61,41,76,133

Radius of gyration: 13.25 Å; Cα contacts (8 Å, |Δi|>4): 246; chains: 1; bounding box: 33×26×32 Å

Nearest PDB structures (foldseek):
  4qrk-assembly1_A  TM=6.708E-01  e=5.815E-05  Clostridium sporogenes ATCC 15579
  4e8z-assembly2_B  TM=1.776E-01  e=4.960E+00  Burkholderia cenocepacia J2315
  4e8w-assembly2_B  TM=1.682E-01  e=4.647E+00  Burkholderia cenocepacia J2315

Foldseek 3Di:
DAECQVPAAAAPGEDEDEDEDAADEAEYEHHQAAWEFEWEWEQFFAEAEPPDDPPPGDTDGTDIDTDTDHHPPPGDHGYYYYYYYYYHYYYYHYHYDDD